Protein AF-A0A9X5TZZ7-F1 (afdb_monomer_lite)

Sequence (92 aa):
MPDLTFSSDALRTAAQYVDEAATCTTVTPPTGDPCSHVYAQRISGPINNLNNAETAIQDELKAMHSDMLKTLQEFEAMENAIADSFSASNEG

Structure (mmCIF, N/CA/C/O backbone):
data_AF-A0A9X5TZZ7-F1
#
_entry.id   AF-A0A9X5TZZ7-F1
#
loop_
_atom_site.group_PDB
_atom_site.id
_atom_site.type_symbol
_atom_site.label_atom_id
_atom_site.label_alt_id
_atom_site.label_comp_id
_atom_site.label_asym_id
_atom_site.label_entity_id
_atom_site.label_seq_id
_atom_site.pdbx_PDB_ins_code
_atom_site.Cartn_x
_atom_site.Cartn_y
_atom_site.Cartn_z
_atom_site.occupancy
_atom_site.B_iso_or_equiv
_atom_site.auth_seq_id
_atom_site.auth_comp_id
_atom_site.auth_asym_id
_atom_site.auth_atom_id
_atom_site.pdbx_PDB_model_num
ATOM 1 N N . MET A 1 1 ? -12.484 -18.092 25.266 1.00 44.84 1 MET A N 1
ATOM 2 C CA . MET A 1 1 ? -12.294 -17.005 24.283 1.00 44.84 1 MET A CA 1
ATOM 3 C C . MET A 1 1 ? -10.806 -16.722 24.223 1.00 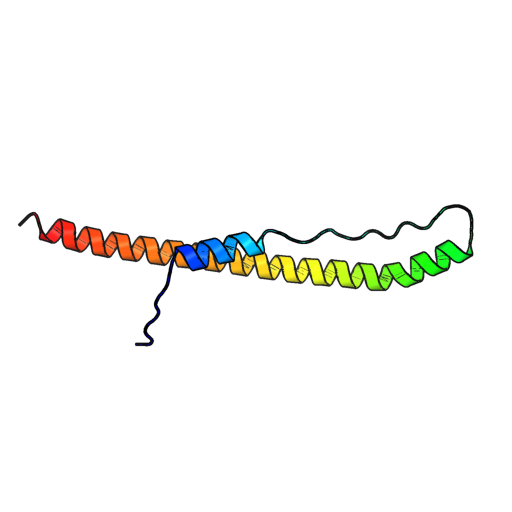44.84 1 MET A C 1
ATOM 5 O O . MET A 1 1 ? -10.204 -16.754 25.291 1.00 44.84 1 MET A O 1
ATOM 9 N N . PRO A 1 2 ? -10.192 -16.545 23.042 1.00 43.16 2 PRO A N 1
ATOM 10 C CA . PRO A 1 2 ? -8.840 -16.001 22.991 1.00 43.16 2 PRO A CA 1
ATOM 11 C C . PRO A 1 2 ? -8.851 -14.642 23.699 1.00 43.16 2 PRO A C 1
ATOM 13 O O . PRO A 1 2 ? -9.771 -13.852 23.490 1.00 43.16 2 PRO A O 1
ATOM 16 N N . ASP A 1 3 ? -7.882 -14.432 24.585 1.00 41.12 3 ASP A N 1
ATOM 17 C CA . ASP A 1 3 ? -7.709 -13.195 25.343 1.00 41.12 3 ASP A CA 1
ATOM 18 C C . ASP A 1 3 ? -7.177 -12.130 24.376 1.00 41.12 3 ASP A C 1
ATOM 20 O O . ASP A 1 3 ? -5.974 -11.982 24.162 1.00 41.12 3 ASP A O 1
ATOM 24 N N . LEU A 1 4 ? -8.094 -11.500 23.640 1.00 45.28 4 LEU A N 1
ATOM 25 C CA . LEU A 1 4 ? -7.786 -10.438 22.692 1.00 45.28 4 LEU A CA 1
ATOM 26 C C . LEU A 1 4 ? -7.546 -9.164 23.502 1.00 45.28 4 LEU A C 1
ATOM 28 O O . LEU A 1 4 ? -8.456 -8.360 23.690 1.00 45.28 4 LEU A O 1
ATOM 32 N N . THR A 1 5 ? -6.324 -8.973 23.998 1.00 54.91 5 THR A N 1
ATOM 33 C CA . THR A 1 5 ? -5.893 -7.679 24.536 1.00 54.91 5 THR A CA 1
ATOM 34 C C . THR A 1 5 ? -5.759 -6.706 23.366 1.00 54.91 5 THR A C 1
ATOM 36 O O . THR A 1 5 ? -4.698 -6.565 22.757 1.00 54.91 5 THR A O 1
ATOM 39 N N . PHE A 1 6 ? -6.881 -6.105 22.990 1.00 55.84 6 PHE A N 1
ATOM 40 C CA . PHE A 1 6 ? -6.986 -5.146 21.903 1.00 55.84 6 PHE A CA 1
ATOM 41 C C . PHE A 1 6 ? -6.662 -3.749 22.441 1.00 55.84 6 PHE A C 1
ATOM 43 O O . PHE A 1 6 ? -7.385 -3.214 23.275 1.00 55.84 6 PHE A O 1
ATOM 50 N N . SER A 1 7 ? -5.545 -3.167 22.000 1.00 66.31 7 SER A N 1
ATOM 51 C CA . SER A 1 7 ? -5.179 -1.787 22.332 1.00 66.31 7 SER A CA 1
ATOM 52 C C . SER A 1 7 ? -5.544 -0.881 21.159 1.00 66.31 7 SER A C 1
ATOM 54 O O . SER A 1 7 ? -4.913 -0.947 20.103 1.00 66.31 7 SER A O 1
ATOM 56 N N . SER A 1 8 ? -6.559 -0.034 21.358 1.00 65.00 8 SER A N 1
ATOM 57 C CA . SER A 1 8 ? -6.993 0.977 20.381 1.00 65.00 8 SER A CA 1
ATOM 58 C C . SER A 1 8 ? -5.826 1.869 19.928 1.00 65.00 8 SER A C 1
ATOM 60 O O . SER A 1 8 ? -5.651 2.125 18.736 1.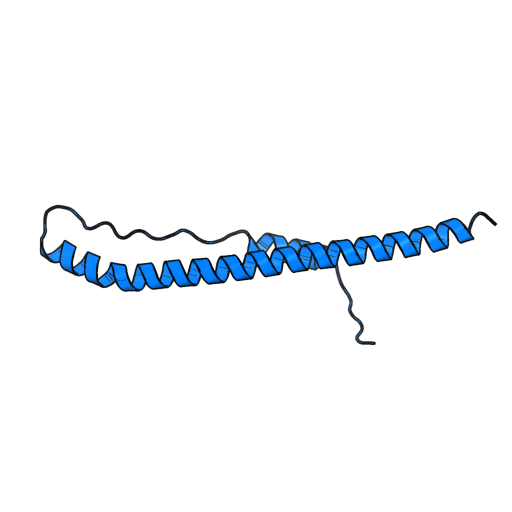00 65.00 8 SER A O 1
ATOM 62 N N . ASP A 1 9 ? -4.938 2.233 20.859 1.00 71.38 9 ASP A N 1
ATOM 63 C CA . ASP A 1 9 ? -3.736 3.016 20.566 1.00 71.38 9 ASP A CA 1
ATOM 64 C C . ASP A 1 9 ? -2.729 2.260 19.694 1.00 71.38 9 ASP A C 1
ATOM 66 O O . ASP A 1 9 ? -2.197 2.838 18.749 1.00 71.38 9 ASP A O 1
ATOM 70 N N . ALA A 1 10 ? -2.506 0.962 19.935 1.00 74.38 10 ALA A N 1
ATOM 71 C CA . ALA A 1 10 ? -1.617 0.161 19.092 1.00 74.38 10 ALA A CA 1
ATOM 72 C C . ALA A 1 10 ? -2.128 0.076 17.644 1.00 74.38 10 ALA A C 1
ATOM 74 O O . ALA A 1 10 ? -1.338 0.178 16.703 1.00 74.38 10 ALA A O 1
ATOM 75 N N . LEU A 1 11 ? -3.446 -0.057 17.456 1.00 69.44 11 LEU A N 1
ATOM 76 C CA . LEU A 1 11 ? -4.047 -0.081 16.123 1.00 69.44 11 LEU A CA 1
ATOM 77 C C . LEU A 1 11 ? -3.992 1.298 15.448 1.00 69.44 11 LEU A C 1
ATOM 79 O O . LEU A 1 11 ? -3.701 1.388 14.258 1.00 69.44 11 LEU A O 1
ATOM 83 N N . ARG A 1 12 ? -4.212 2.380 16.207 1.00 69.25 12 ARG A N 1
ATOM 84 C CA . ARG A 1 12 ? -4.100 3.764 15.719 1.00 69.25 12 ARG A CA 1
ATOM 85 C C . ARG A 1 12 ? -2.665 4.108 15.306 1.00 69.25 12 ARG A C 1
ATOM 87 O O . ARG A 1 12 ? -2.463 4.758 14.285 1.00 69.25 12 ARG A O 1
ATOM 94 N N . THR A 1 13 ? -1.667 3.642 16.051 1.00 74.69 13 THR A N 1
ATOM 95 C CA . THR A 1 13 ? -0.255 3.773 15.671 1.00 74.69 13 THR A CA 1
ATOM 96 C C . THR A 1 13 ? 0.069 2.951 14.423 1.00 74.69 13 THR A C 1
ATOM 98 O O . THR A 1 13 ? 0.713 3.466 13.513 1.00 74.69 13 THR A O 1
ATOM 101 N N . ALA A 1 14 ? -0.405 1.703 14.332 1.00 68.38 14 ALA A N 1
ATOM 102 C CA . ALA A 1 14 ? -0.210 0.875 13.139 1.00 68.38 14 ALA A CA 1
ATOM 103 C C . ALA A 1 14 ? -0.829 1.515 11.884 1.00 68.38 14 ALA A C 1
ATOM 105 O O . ALA A 1 14 ? -0.193 1.547 10.835 1.00 68.38 14 ALA A O 1
ATOM 106 N N . ALA A 1 15 ? -2.022 2.096 12.016 1.00 66.31 15 ALA A N 1
ATOM 107 C CA . ALA A 1 15 ? -2.708 2.854 10.975 1.00 66.31 15 ALA A CA 1
ATOM 108 C C . ALA A 1 15 ? -1.882 4.039 10.434 1.00 66.31 15 ALA A C 1
ATOM 110 O O . ALA A 1 15 ? -1.825 4.244 9.225 1.00 66.31 15 ALA A O 1
ATOM 111 N N . GLN A 1 16 ? -1.197 4.785 11.306 1.00 68.62 16 GLN A N 1
ATOM 112 C CA . GLN A 1 16 ? -0.382 5.942 10.910 1.00 68.62 16 GLN A CA 1
ATOM 113 C C . GLN A 1 16 ? 0.871 5.560 10.110 1.00 68.62 16 GLN A C 1
ATOM 115 O O . GLN A 1 16 ? 1.241 6.278 9.188 1.00 68.62 16 GLN A O 1
ATOM 120 N N . TYR A 1 17 ? 1.504 4.424 10.420 1.00 65.81 17 TYR A N 1
ATOM 121 C CA . TYR A 1 17 ? 2.688 3.953 9.685 1.00 65.81 17 TYR A CA 1
ATOM 122 C C . TYR A 1 17 ? 2.392 3.521 8.243 1.00 65.81 17 TYR A C 1
ATOM 124 O O . TYR A 1 17 ? 3.308 3.423 7.431 1.00 65.81 17 TYR A O 1
ATOM 132 N N . VAL A 1 18 ? 1.130 3.239 7.922 1.00 63.78 18 VAL A N 1
ATOM 133 C CA . VAL A 1 18 ? 0.715 2.692 6.626 1.00 63.78 18 VAL A CA 1
ATOM 134 C C . VAL A 1 18 ? 0.555 3.773 5.546 1.00 63.78 18 VAL A C 1
ATOM 136 O O . VAL A 1 18 ? 0.658 3.471 4.360 1.00 63.78 18 VAL A O 1
ATOM 139 N N . ASP A 1 19 ? 0.352 5.032 5.936 1.00 58.66 19 ASP A N 1
ATOM 140 C CA . ASP A 1 19 ? 0.070 6.133 5.001 1.00 58.66 19 ASP A CA 1
ATOM 141 C C . ASP A 1 19 ? 1.341 6.722 4.347 1.00 58.66 19 ASP A C 1
ATOM 143 O O . ASP A 1 19 ? 1.273 7.475 3.376 1.00 58.66 19 ASP A O 1
ATOM 147 N N . GLU A 1 20 ? 2.528 6.361 4.845 1.00 59.66 20 GLU A N 1
ATOM 148 C CA . GLU A 1 20 ? 3.787 7.032 4.515 1.00 59.66 20 GLU A CA 1
ATOM 149 C C . GLU A 1 20 ? 4.728 6.146 3.673 1.00 59.66 20 GLU A C 1
ATOM 151 O O . GLU A 1 20 ? 5.765 5.705 4.155 1.00 59.66 20 GLU A O 1
ATOM 156 N N . ALA A 1 21 ? 4.377 5.874 2.406 1.00 59.12 21 ALA A N 1
ATOM 157 C CA . ALA A 1 21 ? 5.340 5.648 1.308 1.00 59.12 21 ALA A CA 1
ATOM 158 C C . ALA A 1 21 ? 4.663 5.329 -0.043 1.00 59.12 21 ALA A C 1
ATOM 160 O O . ALA A 1 21 ? 3.881 4.387 -0.160 1.00 59.12 21 ALA A O 1
ATOM 161 N N . ALA A 1 22 ? 5.027 6.101 -1.072 1.00 55.84 22 ALA A N 1
ATOM 162 C CA . ALA A 1 22 ? 5.395 5.646 -2.422 1.00 55.84 22 ALA A CA 1
ATOM 163 C C . ALA A 1 22 ? 5.670 6.873 -3.293 1.00 55.84 22 ALA A C 1
ATOM 165 O O . ALA A 1 22 ? 4.837 7.780 -3.370 1.00 55.84 22 ALA A O 1
ATOM 166 N N . THR A 1 23 ? 6.789 6.904 -4.005 1.00 65.06 23 THR A N 1
ATOM 167 C CA . THR A 1 23 ? 7.020 7.928 -5.033 1.00 65.06 23 THR A CA 1
ATOM 168 C C . THR A 1 23 ? 7.221 7.240 -6.366 1.00 65.06 23 THR A C 1
ATOM 170 O O . THR A 1 23 ? 8.238 6.581 -6.576 1.00 65.06 23 THR A O 1
ATOM 173 N N . CYS A 1 24 ? 6.264 7.436 -7.276 1.00 70.69 24 CYS A N 1
ATOM 174 C CA . CYS A 1 24 ? 6.341 6.943 -8.645 1.00 70.69 24 CYS A CA 1
ATOM 175 C C . CYS A 1 24 ? 7.658 7.384 -9.295 1.00 70.69 24 CYS A C 1
ATOM 177 O O . CYS A 1 24 ? 7.975 8.577 -9.355 1.00 70.69 24 CYS A O 1
ATOM 179 N N . THR A 1 25 ? 8.427 6.413 -9.784 1.00 78.44 25 THR A N 1
ATOM 180 C CA . THR A 1 25 ? 9.720 6.679 -10.411 1.00 78.44 25 THR A CA 1
ATOM 181 C C . THR A 1 25 ? 9.545 6.865 -11.914 1.00 78.44 25 THR A C 1
ATOM 183 O O . THR A 1 25 ? 9.013 5.995 -12.604 1.00 78.44 25 THR A O 1
ATOM 186 N N . THR A 1 26 ? 10.035 7.983 -12.449 1.00 79.31 26 THR A N 1
ATOM 187 C CA . THR A 1 26 ? 10.006 8.284 -13.889 1.00 79.31 26 THR A CA 1
ATOM 188 C C . THR A 1 26 ? 11.384 8.123 -14.523 1.00 79.31 26 THR A C 1
ATOM 190 O O . THR A 1 26 ? 12.364 8.679 -14.029 1.00 79.31 26 THR A O 1
ATOM 193 N N . VAL A 1 27 ? 11.460 7.418 -15.656 1.00 79.50 27 VAL A N 1
ATOM 194 C CA . VAL A 1 27 ? 12.695 7.296 -16.448 1.00 79.50 27 VAL A CA 1
ATOM 195 C C . VAL A 1 27 ? 12.742 8.391 -17.511 1.00 79.50 27 VAL A C 1
ATOM 197 O O . VAL A 1 27 ? 11.929 8.390 -18.434 1.00 79.50 27 VAL A O 1
ATOM 200 N N . THR A 1 28 ? 13.739 9.272 -17.427 1.00 77.44 28 THR A N 1
ATOM 201 C CA . THR A 1 28 ? 13.985 10.323 -18.426 1.00 77.44 28 THR A CA 1
ATOM 202 C C . THR A 1 28 ? 15.326 10.069 -19.123 1.00 77.44 28 THR A C 1
ATOM 204 O O . THR A 1 28 ? 16.359 10.082 -18.451 1.00 77.44 28 THR A O 1
ATOM 207 N N . PRO A 1 29 ? 15.357 9.830 -20.449 1.00 71.25 29 PRO A N 1
ATOM 208 C CA . PRO A 1 29 ? 16.612 9.642 -21.173 1.00 71.25 29 PRO A CA 1
ATOM 209 C C . PRO A 1 29 ? 17.428 10.947 -21.218 1.00 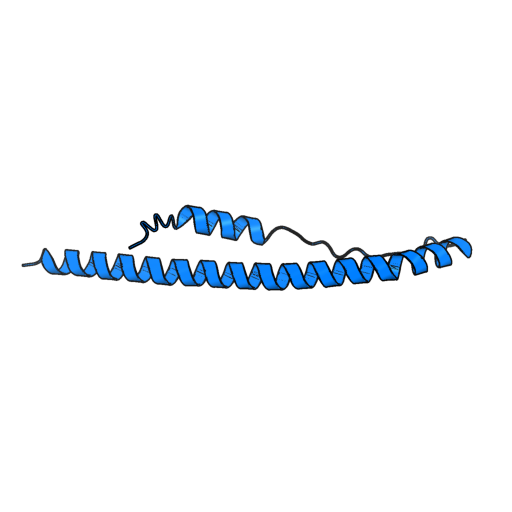71.25 29 PRO A C 1
ATOM 211 O O . PRO A 1 29 ? 16.847 12.005 -21.476 1.00 71.25 29 PRO A O 1
ATOM 214 N N . PRO A 1 30 ? 18.761 10.905 -21.042 1.00 73.62 30 PRO A N 1
ATOM 215 C CA . PRO A 1 30 ? 19.605 12.078 -21.239 1.00 73.62 30 PRO A CA 1
ATOM 216 C C . PRO A 1 30 ? 19.729 12.424 -22.731 1.00 73.62 30 PRO A C 1
ATOM 218 O O . PRO A 1 30 ? 19.842 11.541 -23.586 1.00 73.62 30 PRO A O 1
ATOM 221 N N . THR A 1 31 ? 19.721 13.718 -23.048 1.00 77.31 31 THR A N 1
ATOM 222 C CA . THR A 1 31 ? 19.768 14.234 -24.422 1.00 77.31 31 THR A CA 1
ATOM 223 C C . THR A 1 31 ? 21.149 14.034 -25.057 1.00 77.31 31 THR A C 1
ATOM 225 O O . THR A 1 31 ? 22.162 14.338 -24.434 1.00 77.31 31 THR A O 1
ATOM 228 N N . GLY A 1 32 ? 21.198 13.605 -26.324 1.00 69.50 32 GLY A N 1
ATOM 229 C CA . GLY A 1 32 ? 22.400 13.716 -27.168 1.00 69.50 32 GLY A CA 1
ATOM 230 C C . GLY A 1 32 ? 23.168 12.426 -27.488 1.00 69.50 32 GLY A C 1
ATOM 231 O O . GLY A 1 32 ? 24.048 12.480 -28.340 1.00 69.50 32 GLY A O 1
ATOM 232 N N . ASP A 1 33 ? 22.824 11.277 -26.896 1.00 77.75 33 ASP A N 1
ATOM 233 C CA . ASP A 1 33 ? 23.431 9.976 -27.228 1.00 77.75 33 ASP A CA 1
ATOM 234 C C . ASP A 1 33 ? 22.358 8.932 -27.603 1.00 77.75 33 ASP A C 1
ATOM 236 O O . ASP A 1 33 ? 21.531 8.577 -26.766 1.00 77.75 33 ASP A O 1
ATOM 240 N N . PRO A 1 34 ? 22.348 8.387 -28.834 1.00 74.75 34 PRO A N 1
ATOM 241 C CA . PRO A 1 34 ? 21.423 7.322 -29.223 1.00 74.75 34 PRO A CA 1
ATOM 242 C C . PRO A 1 34 ? 21.491 6.074 -28.327 1.00 74.75 34 PRO A C 1
ATOM 244 O O . PRO A 1 34 ? 20.476 5.395 -28.153 1.00 74.75 34 PRO A O 1
ATOM 247 N N . CYS A 1 35 ? 22.652 5.769 -27.729 1.00 77.44 35 CYS A N 1
ATOM 248 C CA . CYS A 1 35 ? 22.786 4.619 -26.830 1.00 77.44 35 CYS A CA 1
ATOM 249 C C . CYS A 1 35 ? 22.041 4.841 -25.506 1.00 77.44 35 CYS A C 1
ATOM 251 O O . CYS A 1 35 ? 21.473 3.892 -24.958 1.00 77.44 35 CYS A O 1
ATOM 253 N N . SER A 1 36 ? 21.965 6.080 -25.013 1.00 76.81 36 SER A N 1
ATOM 254 C CA . SER A 1 36 ? 21.239 6.412 -23.784 1.00 76.81 36 SER A CA 1
ATOM 255 C C . SER A 1 36 ? 19.735 6.139 -23.897 1.00 76.81 36 SER A C 1
ATOM 257 O O . SER A 1 36 ? 19.118 5.679 -22.935 1.00 76.81 36 SER A O 1
ATOM 259 N N . HIS A 1 37 ? 19.153 6.324 -25.087 1.00 76.94 37 HIS A N 1
ATOM 260 C CA . HIS A 1 37 ? 17.750 6.009 -25.354 1.00 76.94 37 HIS A CA 1
ATOM 261 C C . HIS A 1 37 ? 17.470 4.505 -25.246 1.00 76.94 37 HIS A C 1
ATOM 263 O O . HIS A 1 37 ? 16.454 4.101 -24.681 1.00 76.94 37 HIS A O 1
ATOM 269 N N . VAL A 1 38 ? 18.400 3.667 -25.720 1.00 82.25 38 VAL A N 1
ATOM 270 C CA . VAL A 1 38 ? 18.300 2.203 -25.616 1.00 82.25 38 VAL A CA 1
ATOM 271 C C . VAL A 1 38 ? 18.346 1.758 -24.154 1.00 82.25 38 VAL A C 1
ATOM 273 O O . VAL A 1 38 ? 17.554 0.909 -23.744 1.00 82.25 38 VAL A O 1
ATOM 276 N N . TYR A 1 39 ? 19.240 2.336 -23.347 1.00 81.25 39 TYR A N 1
ATOM 277 C CA . TYR A 1 39 ? 19.294 2.039 -21.915 1.00 81.25 39 TYR A CA 1
ATOM 278 C C . TYR A 1 39 ? 18.038 2.511 -21.183 1.00 81.25 39 TYR A C 1
ATOM 280 O O . TYR A 1 39 ? 17.477 1.733 -20.415 1.00 81.25 39 TYR A O 1
ATOM 288 N N . ALA A 1 40 ? 17.554 3.724 -21.468 1.00 82.44 40 ALA A N 1
ATOM 289 C CA . ALA A 1 40 ? 16.319 4.247 -20.890 1.00 82.44 40 ALA A CA 1
ATOM 290 C C . ALA A 1 40 ? 15.120 3.334 -21.203 1.00 82.44 40 ALA A C 1
ATOM 292 O O . ALA A 1 40 ? 14.422 2.916 -20.285 1.00 82.44 40 ALA A O 1
ATOM 293 N N . GLN A 1 41 ? 14.941 2.921 -22.463 1.00 81.38 41 GLN A N 1
ATOM 294 C CA . GLN A 1 41 ? 13.876 1.985 -22.844 1.00 81.38 41 GLN A CA 1
ATOM 295 C C . GLN A 1 41 ? 13.972 0.638 -22.114 1.00 81.38 41 GLN A C 1
ATOM 297 O O . GLN A 1 41 ? 12.952 0.101 -21.678 1.00 81.38 41 GLN A O 1
ATOM 302 N N . ARG A 1 42 ? 15.186 0.091 -21.950 1.00 86.00 42 ARG A N 1
ATOM 303 C CA . ARG A 1 42 ? 15.400 -1.187 -21.246 1.00 86.00 42 ARG A CA 1
ATOM 304 C C . ARG A 1 42 ? 14.990 -1.126 -19.779 1.00 86.00 42 ARG A C 1
ATOM 306 O O . ARG A 1 42 ? 14.480 -2.118 -19.268 1.00 86.00 42 ARG A O 1
ATOM 313 N N . ILE A 1 43 ? 15.209 0.007 -19.112 1.00 85.62 43 ILE A N 1
ATOM 314 C CA . ILE A 1 43 ? 14.864 0.169 -17.692 1.00 85.62 43 ILE A CA 1
ATOM 315 C C . ILE A 1 43 ? 13.423 0.649 -17.477 1.00 85.62 43 ILE A C 1
ATOM 317 O O . ILE A 1 43 ? 12.859 0.377 -16.421 1.00 85.62 43 ILE A O 1
ATOM 321 N N . SER A 1 44 ? 12.786 1.287 -18.467 1.00 85.56 44 SER A N 1
ATOM 322 C CA . SER A 1 44 ? 11.392 1.749 -18.360 1.00 85.56 44 SER A CA 1
ATOM 323 C C . SER A 1 44 ? 10.400 0.618 -18.088 1.00 85.56 44 SER A C 1
ATOM 325 O O . SER A 1 44 ? 9.502 0.792 -17.273 1.00 85.56 44 SER A O 1
ATOM 327 N N . GLY A 1 45 ? 10.557 -0.545 -18.731 1.00 87.69 45 GLY A N 1
ATOM 328 C CA . GLY A 1 45 ? 9.680 -1.701 -18.500 1.00 87.69 45 GLY A CA 1
ATOM 329 C C . GLY A 1 45 ? 9.707 -2.183 -17.040 1.00 87.69 45 GLY A C 1
ATOM 330 O O . GLY A 1 45 ? 8.662 -2.189 -16.390 1.00 87.69 45 GLY A O 1
ATOM 331 N N . PRO A 1 46 ? 10.888 -2.533 -16.495 1.00 88.75 46 PRO A N 1
ATOM 332 C CA . PRO A 1 46 ? 11.045 -2.867 -15.081 1.00 88.75 46 PRO A CA 1
ATOM 333 C C . PRO A 1 46 ? 10.536 -1.784 -14.121 1.00 88.75 46 PRO A C 1
ATOM 335 O O . PRO A 1 46 ? 9.840 -2.118 -13.167 1.00 88.75 46 PRO A O 1
ATOM 338 N N . ILE A 1 47 ? 10.821 -0.501 -14.381 1.00 86.88 47 ILE A N 1
ATOM 339 C CA . ILE A 1 47 ? 10.351 0.608 -13.533 1.00 86.88 47 ILE A CA 1
ATOM 340 C C . ILE A 1 47 ? 8.822 0.718 -13.544 1.00 86.88 47 ILE A C 1
ATOM 342 O O . ILE A 1 47 ? 8.217 0.853 -12.487 1.00 86.88 47 ILE A O 1
ATOM 346 N N . ASN A 1 48 ? 8.177 0.580 -14.703 1.00 86.56 48 ASN A N 1
ATOM 347 C CA . ASN A 1 48 ? 6.715 0.586 -14.782 1.00 86.56 48 ASN A CA 1
ATOM 348 C C . ASN A 1 48 ? 6.096 -0.588 -14.012 1.00 86.56 48 ASN A C 1
ATOM 350 O O . ASN A 1 48 ? 5.087 -0.409 -13.336 1.00 86.56 48 ASN A O 1
ATOM 354 N N . ASN A 1 49 ? 6.706 -1.775 -14.075 1.00 88.44 49 ASN A N 1
ATOM 355 C CA . ASN A 1 49 ? 6.246 -2.923 -13.295 1.00 88.44 49 ASN A CA 1
ATOM 356 C C . ASN A 1 49 ? 6.361 -2.668 -11.787 1.00 88.44 49 ASN A C 1
ATOM 358 O O . ASN A 1 49 ? 5.441 -3.013 -11.050 1.00 88.44 49 ASN A O 1
ATOM 362 N N . LEU A 1 50 ? 7.460 -2.049 -11.341 1.00 88.06 50 LEU A N 1
ATOM 363 C CA . LEU A 1 50 ? 7.644 -1.668 -9.940 1.00 88.06 50 LEU A CA 1
ATOM 364 C C . LEU A 1 50 ? 6.610 -0.626 -9.500 1.00 88.06 50 LEU A C 1
ATOM 366 O O . LEU A 1 50 ? 5.952 -0.849 -8.493 1.00 88.06 50 LEU A O 1
ATOM 370 N N . ASN A 1 51 ? 6.383 0.429 -10.289 1.00 86.06 51 ASN A N 1
ATOM 371 C CA . ASN A 1 51 ? 5.369 1.449 -9.991 1.00 86.06 51 ASN A CA 1
ATOM 372 C C . ASN A 1 51 ? 3.949 0.847 -9.908 1.00 86.06 51 ASN A C 1
ATOM 374 O O . ASN A 1 51 ? 3.155 1.223 -9.047 1.00 86.06 51 ASN A O 1
ATOM 378 N N . ASN A 1 52 ? 3.615 -0.105 -10.789 1.00 88.06 52 ASN A N 1
ATOM 379 C CA . ASN A 1 52 ? 2.320 -0.792 -10.757 1.00 88.06 52 ASN A CA 1
ATOM 380 C C . ASN A 1 52 ? 2.174 -1.681 -9.513 1.00 88.06 52 ASN A C 1
ATOM 382 O O . ASN A 1 52 ? 1.117 -1.685 -8.886 1.00 88.06 52 ASN A O 1
ATOM 386 N N . ALA A 1 53 ? 3.222 -2.427 -9.151 1.00 88.25 53 ALA A N 1
ATOM 387 C CA . ALA A 1 53 ? 3.224 -3.252 -7.946 1.00 88.25 53 ALA A CA 1
ATOM 388 C C . ALA A 1 53 ? 3.127 -2.394 -6.676 1.00 88.25 53 ALA A C 1
ATOM 390 O O . ALA A 1 53 ? 2.366 -2.719 -5.771 1.00 88.25 53 ALA A O 1
ATOM 391 N N . GLU A 1 54 ? 3.845 -1.273 -6.638 1.00 85.50 54 GLU A N 1
ATOM 392 C CA . GLU A 1 54 ? 3.775 -0.289 -5.561 1.00 85.50 54 GLU A CA 1
ATOM 393 C C . GLU A 1 54 ? 2.360 0.286 -5.430 1.00 85.50 54 GLU A C 1
ATOM 395 O O . GLU A 1 54 ? 1.812 0.298 -4.334 1.00 85.50 54 GLU A O 1
ATOM 400 N N . THR A 1 55 ? 1.717 0.647 -6.547 1.00 85.31 55 THR A N 1
ATOM 401 C CA . THR A 1 55 ? 0.316 1.109 -6.554 1.00 85.31 55 THR A CA 1
ATOM 402 C C . THR A 1 55 ? -0.633 0.057 -5.971 1.00 85.31 55 THR A C 1
ATOM 404 O O . THR A 1 55 ? -1.468 0.383 -5.132 1.00 85.31 55 THR A O 1
ATOM 407 N N . ALA A 1 56 ? -0.485 -1.213 -6.360 1.00 87.69 56 ALA A N 1
ATOM 408 C CA . ALA A 1 56 ? -1.317 -2.293 -5.828 1.00 87.69 56 ALA A CA 1
ATOM 409 C C . ALA A 1 56 ? -1.126 -2.481 -4.313 1.00 87.69 56 ALA A C 1
ATOM 411 O O . ALA A 1 56 ? -2.103 -2.605 -3.578 1.00 87.69 56 ALA A O 1
ATOM 412 N N . ILE A 1 57 ? 0.123 -2.432 -3.836 1.00 85.25 57 ILE A N 1
ATOM 413 C CA . ILE A 1 57 ? 0.434 -2.490 -2.402 1.00 85.25 57 ILE A CA 1
ATOM 414 C C . ILE A 1 57 ? -0.211 -1.308 -1.671 1.00 85.25 57 ILE A C 1
ATOM 416 O O . ILE A 1 57 ? -0.794 -1.496 -0.608 1.00 85.25 57 ILE A O 1
ATOM 420 N N . GLN A 1 58 ? -0.164 -0.100 -2.236 1.00 82.19 58 GLN A N 1
ATOM 421 C CA . GLN A 1 58 ? -0.805 1.067 -1.628 1.00 82.19 58 GLN A CA 1
ATOM 422 C C . GLN A 1 58 ? -2.321 0.927 -1.510 1.00 82.19 58 GLN A C 1
ATOM 424 O O . GLN A 1 58 ? -2.897 1.348 -0.507 1.00 82.19 58 GLN A O 1
ATOM 429 N N . ASP A 1 59 ? -2.976 0.366 -2.521 1.00 86.25 59 ASP A N 1
ATOM 430 C CA . ASP A 1 59 ? -4.420 0.156 -2.476 1.00 86.25 59 ASP A CA 1
ATOM 431 C C . ASP A 1 59 ? -4.795 -0.863 -1.389 1.00 86.25 59 ASP A C 1
ATOM 433 O O . ASP A 1 59 ? -5.733 -0.625 -0.623 1.00 86.25 59 ASP A O 1
ATOM 437 N N . GLU A 1 60 ? -4.020 -1.942 -1.241 1.00 88.19 60 GLU A N 1
ATOM 438 C CA . GLU A 1 60 ? -4.192 -2.911 -0.149 1.00 88.19 60 GLU A CA 1
ATOM 439 C C . GLU A 1 60 ? -3.943 -2.283 1.230 1.00 88.19 60 GLU A C 1
ATOM 441 O O . GLU A 1 60 ? -4.717 -2.495 2.165 1.00 88.19 60 GLU A O 1
ATOM 446 N N . LEU A 1 61 ? -2.899 -1.465 1.355 1.00 84.88 61 LEU A N 1
ATOM 447 C CA . LEU A 1 61 ? -2.572 -0.732 2.575 1.00 84.88 61 LEU A CA 1
ATOM 448 C C . LEU A 1 61 ? -3.690 0.243 2.980 1.00 84.88 61 LEU A C 1
ATOM 450 O O . LEU A 1 61 ? -4.096 0.267 4.143 1.00 84.88 61 LEU A O 1
ATOM 454 N N . LYS A 1 62 ? -4.258 0.993 2.029 1.00 83.31 62 LYS A N 1
ATOM 455 C CA . LYS A 1 62 ? -5.413 1.875 2.276 1.00 83.31 62 LYS A CA 1
ATOM 456 C C . LYS A 1 62 ? -6.655 1.096 2.696 1.00 83.31 62 LYS A C 1
ATOM 458 O O . LYS A 1 62 ? -7.369 1.539 3.597 1.00 83.31 62 LYS A O 1
ATOM 463 N N . ALA A 1 63 ? -6.915 -0.048 2.064 1.00 87.50 63 ALA A N 1
ATOM 464 C CA . ALA A 1 63 ? -8.029 -0.913 2.441 1.00 87.50 63 ALA A CA 1
ATOM 465 C C . ALA A 1 63 ? -7.860 -1.423 3.880 1.00 87.50 63 ALA A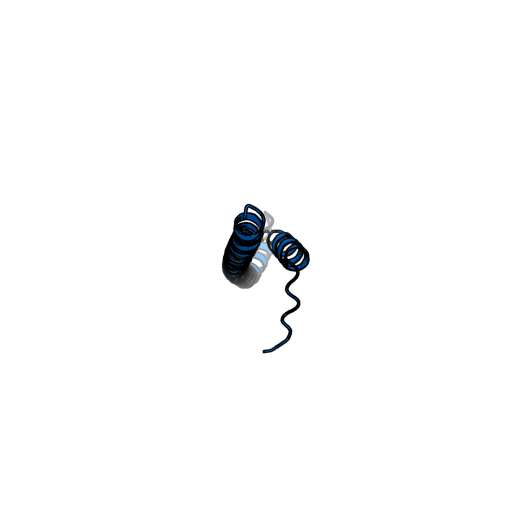 C 1
ATOM 467 O O . ALA A 1 63 ? -8.759 -1.255 4.703 1.00 87.50 63 ALA A O 1
ATOM 468 N N . MET A 1 64 ? -6.670 -1.927 4.216 1.00 84.50 64 MET A N 1
ATOM 469 C CA . MET A 1 64 ? -6.327 -2.362 5.571 1.00 84.50 64 MET A CA 1
ATOM 470 C C . MET A 1 64 ? -6.481 -1.229 6.590 1.00 84.50 64 MET A C 1
ATOM 472 O O . MET A 1 64 ? -7.033 -1.436 7.669 1.00 84.50 64 MET A O 1
ATOM 476 N N . HIS A 1 65 ? -6.036 -0.018 6.250 1.00 83.81 65 HIS A N 1
ATOM 477 C CA . HIS A 1 65 ? -6.200 1.157 7.100 1.00 83.81 65 HIS A CA 1
ATOM 478 C C . HIS A 1 65 ? -7.678 1.483 7.360 1.00 83.81 65 HIS A C 1
ATOM 480 O O . HIS A 1 65 ? -8.074 1.694 8.508 1.00 83.81 65 HIS A O 1
ATOM 486 N N . SER A 1 66 ? -8.507 1.463 6.315 1.00 85.88 66 SER A N 1
ATOM 487 C CA . SER A 1 66 ? -9.954 1.661 6.440 1.00 85.88 66 SER A CA 1
ATOM 488 C C . SER A 1 66 ? -10.603 0.604 7.340 1.00 85.88 66 SER A C 1
ATOM 490 O O . SER A 1 66 ? -11.419 0.942 8.200 1.00 85.88 66 SER A O 1
ATOM 492 N N . ASP A 1 67 ? -10.228 -0.666 7.181 1.00 87.31 67 ASP A N 1
ATOM 493 C CA . ASP A 1 67 ? -10.756 -1.767 7.992 1.00 87.31 67 ASP A CA 1
ATOM 494 C C . ASP A 1 67 ? -10.336 -1.653 9.465 1.00 87.31 67 ASP A C 1
ATOM 496 O O . ASP A 1 67 ? -11.149 -1.881 10.369 1.00 87.31 67 ASP A O 1
ATOM 500 N N . MET A 1 68 ? -9.094 -1.232 9.727 1.00 84.12 68 MET A N 1
ATOM 501 C CA . MET A 1 68 ? -8.613 -0.945 11.080 1.00 84.12 68 MET A CA 1
ATOM 502 C C . MET A 1 68 ? -9.411 0.189 11.735 1.00 84.12 68 MET A C 1
ATOM 504 O O . MET A 1 68 ? -9.876 0.029 12.864 1.00 84.12 68 MET A O 1
ATOM 508 N N . LEU A 1 69 ? -9.635 1.306 11.033 1.00 86.19 69 LEU A N 1
ATOM 509 C CA . LEU A 1 69 ? -10.437 2.423 11.552 1.00 86.19 69 LEU A CA 1
ATOM 510 C C . LEU A 1 69 ? -11.882 2.015 11.845 1.00 86.19 69 LEU A C 1
ATOM 512 O O . LEU A 1 69 ? -12.429 2.394 12.881 1.00 86.19 69 LEU A O 1
ATOM 516 N N . LYS A 1 70 ? -12.494 1.219 10.966 1.00 88.62 70 LYS A N 1
ATOM 517 C CA . LYS A 1 70 ? -13.848 0.705 11.186 1.00 88.62 70 LYS A CA 1
ATOM 518 C C . LYS A 1 70 ? -13.913 -0.186 12.424 1.00 88.62 70 LYS A C 1
ATOM 520 O O . LYS A 1 70 ? -14.805 -0.025 13.249 1.00 88.62 70 LYS A O 1
ATOM 525 N N . THR A 1 71 ? -12.938 -1.079 12.574 1.00 86.56 71 THR A N 1
ATOM 526 C CA . THR A 1 71 ? -12.830 -1.946 13.751 1.00 86.56 71 THR A CA 1
ATOM 527 C C . THR A 1 71 ? -12.728 -1.109 15.028 1.00 86.56 71 THR A C 1
ATOM 529 O O . THR A 1 71 ? -13.463 -1.357 15.978 1.00 86.56 71 THR A O 1
ATOM 532 N N . LEU A 1 72 ? -11.889 -0.066 15.042 1.00 85.50 72 LEU A N 1
ATOM 533 C CA . LEU A 1 72 ? -11.784 0.854 16.181 1.00 85.50 72 LEU A CA 1
ATOM 534 C C . LEU A 1 72 ? -13.116 1.518 16.532 1.00 85.50 72 LEU A C 1
ATOM 536 O O . LEU A 1 72 ? -13.477 1.551 17.703 1.00 85.50 72 LEU A O 1
ATOM 540 N N . GLN A 1 73 ? -13.859 2.001 15.536 1.00 87.50 73 GLN A N 1
ATOM 541 C CA . GLN A 1 73 ? -15.169 2.621 15.759 1.00 87.50 73 GLN A CA 1
ATOM 542 C C . GLN A 1 73 ? -16.186 1.640 16.355 1.00 87.50 73 GLN A C 1
ATOM 544 O O . GLN A 1 73 ? -16.955 2.015 17.238 1.00 87.50 73 GLN A O 1
ATOM 549 N N . GLU A 1 74 ? -16.191 0.386 15.895 1.00 90.38 74 GLU A N 1
ATOM 550 C CA . GLU A 1 74 ? -17.057 -0.661 16.451 1.00 90.38 74 GLU A CA 1
ATOM 551 C C . GLU A 1 74 ? -16.705 -0.964 17.915 1.00 90.38 74 GLU A C 1
ATOM 553 O O . GLU A 1 74 ? -17.604 -1.111 18.748 1.00 90.38 74 GLU A O 1
ATOM 558 N N . PHE A 1 75 ? -15.413 -0.988 18.254 1.00 86.62 75 PHE A N 1
ATOM 559 C CA . PHE A 1 75 ? -14.960 -1.132 19.638 1.00 86.62 75 PHE A CA 1
ATOM 560 C C . PHE A 1 75 ? -15.356 0.064 20.512 1.00 86.62 75 PHE A C 1
ATOM 562 O O . PHE A 1 75 ? -15.951 -0.143 21.567 1.00 86.62 75 PHE A O 1
ATOM 569 N N . GLU A 1 76 ? -15.104 1.298 20.067 1.00 87.00 76 GLU A N 1
ATOM 570 C CA . GLU A 1 76 ? -15.485 2.515 20.803 1.00 87.00 76 GLU A CA 1
ATOM 571 C C . GLU A 1 76 ? -17.008 2.571 21.042 1.00 87.00 76 GLU A C 1
ATOM 573 O O . GLU A 1 76 ? -17.465 2.922 22.131 1.00 87.00 76 GLU A O 1
ATOM 578 N N . ALA A 1 77 ? -17.823 2.168 20.060 1.00 89.12 77 ALA A N 1
ATOM 579 C CA . ALA A 1 77 ? -19.277 2.092 20.213 1.00 89.12 77 ALA A CA 1
ATOM 580 C C . ALA A 1 77 ? -19.709 1.047 21.257 1.00 89.12 77 ALA A C 1
ATOM 582 O O . ALA A 1 77 ? -20.621 1.302 22.047 1.00 89.12 77 ALA A O 1
ATOM 583 N N . MET A 1 78 ? -19.051 -0.115 21.281 1.00 88.81 78 MET A N 1
ATOM 584 C CA . MET A 1 78 ? -19.302 -1.154 22.280 1.00 88.81 78 MET A CA 1
ATOM 585 C C . MET A 1 78 ? -18.913 -0.690 23.690 1.00 88.81 78 MET A C 1
ATOM 587 O O . MET A 1 78 ? -19.683 -0.896 24.627 1.00 88.81 78 MET A O 1
ATOM 591 N N . GLU A 1 79 ? -17.755 -0.045 23.851 1.00 86.50 79 GLU A N 1
ATOM 592 C CA . GLU A 1 79 ? -17.309 0.495 25.142 1.00 86.50 79 GLU A CA 1
ATOM 593 C C . GLU A 1 79 ? -18.281 1.550 25.679 1.00 86.50 79 GLU A C 1
ATOM 595 O O . GLU A 1 79 ? -18.667 1.488 26.849 1.00 86.50 79 GLU A O 1
ATOM 600 N N . ASN A 1 80 ? -18.754 2.456 24.818 1.00 85.38 80 ASN A N 1
ATOM 601 C CA . ASN A 1 80 ? -19.754 3.457 25.190 1.00 85.38 80 ASN A CA 1
ATOM 602 C C . ASN A 1 80 ? -21.083 2.812 25.612 1.00 85.38 80 ASN A C 1
ATOM 604 O O . ASN A 1 80 ? -21.623 3.162 26.657 1.00 85.38 80 ASN A O 1
ATOM 608 N N . ALA A 1 81 ? -21.578 1.813 24.872 1.00 88.88 81 ALA A N 1
ATOM 609 C CA . ALA A 1 81 ? -22.809 1.107 25.236 1.00 88.88 81 ALA A CA 1
ATOM 610 C C . ALA A 1 81 ? -22.706 0.398 26.601 1.00 88.88 81 ALA A C 1
ATOM 612 O O . ALA A 1 81 ? -23.669 0.364 27.372 1.00 88.88 81 ALA A O 1
ATOM 613 N N . ILE A 1 82 ? -21.532 -0.155 26.922 1.00 86.31 82 ILE A N 1
ATOM 614 C CA . ILE A 1 82 ? -21.257 -0.757 28.230 1.00 86.31 82 ILE A CA 1
ATOM 615 C C . ILE A 1 82 ? -21.227 0.323 29.322 1.00 86.31 82 ILE A C 1
ATOM 617 O O . ILE A 1 82 ? -21.862 0.153 30.365 1.00 86.31 82 ILE A O 1
ATOM 621 N N . ALA A 1 83 ? -20.530 1.439 29.093 1.00 85.88 83 ALA A N 1
ATOM 622 C CA . ALA A 1 83 ? -20.454 2.552 30.042 1.00 85.88 83 ALA A CA 1
ATOM 623 C C . ALA A 1 83 ? -21.835 3.165 30.336 1.00 85.88 83 ALA A C 1
ATOM 625 O O . ALA A 1 83 ? -22.168 3.415 31.501 1.00 85.88 83 ALA A O 1
ATOM 626 N N . ASP A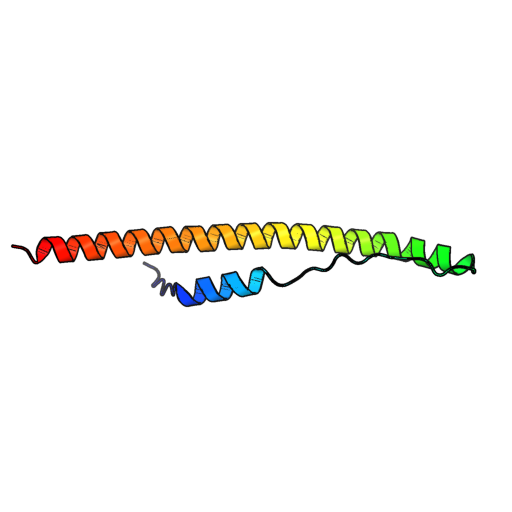 1 84 ? -22.670 3.328 29.309 1.00 85.94 84 ASP A N 1
ATOM 627 C CA . ASP A 1 84 ? -24.052 3.794 29.435 1.00 85.94 84 ASP A CA 1
ATOM 628 C C . ASP A 1 84 ? -24.896 2.817 30.265 1.00 85.94 84 ASP A C 1
ATOM 630 O O . ASP A 1 84 ? -25.652 3.236 31.143 1.00 85.94 84 ASP A O 1
ATOM 634 N N . SER A 1 85 ? -24.720 1.504 30.062 1.00 83.50 85 SER A N 1
ATOM 635 C CA . SER A 1 85 ? -25.416 0.475 30.844 1.00 83.50 85 SER A CA 1
ATOM 636 C C . SER A 1 85 ? -25.074 0.530 32.335 1.00 83.50 85 SER A C 1
ATOM 638 O O . SER A 1 85 ? -25.950 0.285 33.164 1.00 83.50 85 SER A O 1
ATOM 640 N N . PHE A 1 86 ? -23.823 0.825 32.698 1.00 81.06 86 PHE A N 1
ATOM 641 C CA . PHE A 1 86 ? -23.432 0.975 34.104 1.00 81.06 86 PHE A CA 1
ATOM 642 C C . PHE A 1 86 ? -23.899 2.304 34.700 1.00 81.06 86 PHE A C 1
ATOM 644 O O . PHE A 1 86 ? -24.301 2.344 35.863 1.00 81.06 86 PHE A O 1
ATOM 651 N N . SER A 1 87 ? -23.898 3.374 33.905 1.00 75.94 87 SER A N 1
ATOM 652 C CA . SER A 1 87 ? -24.363 4.699 34.329 1.00 75.94 87 SER A CA 1
ATOM 653 C C . SER A 1 87 ? -25.869 4.704 34.601 1.00 75.94 87 SER A C 1
ATOM 655 O O . SER A 1 87 ? -26.299 5.163 35.656 1.00 75.94 87 SER A O 1
ATOM 657 N N . ALA A 1 88 ? -26.663 4.084 33.721 1.00 64.81 88 ALA A N 1
ATOM 658 C CA . ALA A 1 88 ? -28.103 3.908 33.911 1.00 64.81 88 ALA A CA 1
ATOM 659 C C . ALA A 1 88 ? -28.448 3.045 35.140 1.00 64.81 88 ALA A C 1
ATOM 661 O O . ALA A 1 88 ? -29.514 3.195 35.731 1.00 64.81 88 ALA A O 1
ATOM 662 N N . SER A 1 89 ? -27.544 2.147 35.545 1.00 58.59 89 SER A N 1
ATOM 663 C CA . SER A 1 89 ? -27.740 1.270 36.701 1.00 58.59 89 SER A CA 1
ATOM 664 C C . SER A 1 89 ? -27.385 1.925 38.046 1.00 58.59 89 SER A C 1
ATOM 666 O O . SER A 1 89 ? -27.693 1.339 39.082 1.00 58.59 89 SER A O 1
ATOM 668 N N . ASN A 1 90 ? -26.756 3.108 38.040 1.00 56.75 90 ASN A N 1
ATOM 669 C CA . ASN A 1 90 ? -26.361 3.869 39.234 1.00 56.75 90 ASN A CA 1
ATOM 670 C C . ASN A 1 90 ? -27.351 4.996 39.606 1.00 56.75 90 ASN A C 1
ATOM 672 O O . ASN A 1 90 ? -27.180 5.625 40.648 1.00 56.75 90 ASN A O 1
ATOM 676 N N . GLU A 1 91 ? -28.377 5.257 38.786 1.00 55.09 91 GLU A N 1
ATOM 677 C CA . GLU A 1 91 ? -29.457 6.227 39.066 1.00 55.09 91 GLU A CA 1
ATOM 678 C C . GLU A 1 91 ? -30.699 5.593 39.742 1.00 55.09 91 GLU A C 1
ATOM 680 O O . GLU A 1 91 ? -31.784 6.177 39.724 1.00 55.09 91 GLU A O 1
ATOM 685 N N . GLY A 1 92 ? -30.554 4.405 40.346 1.00 46.41 92 GLY A N 1
ATOM 686 C CA . GLY A 1 92 ? -31.607 3.684 41.082 1.00 46.41 92 GLY A CA 1
ATOM 687 C C . GLY A 1 92 ? -31.426 3.695 42.594 1.00 46.41 92 GLY A C 1
ATOM 688 O O . GLY A 1 92 ? -30.299 3.397 43.048 1.00 46.41 92 GLY A O 1
#

Foldseek 3Di:
DPPPPDDLVVLVVVLVVLQDDDDQDDQDFDPDDPVSVVVSVVVRVVSVVVN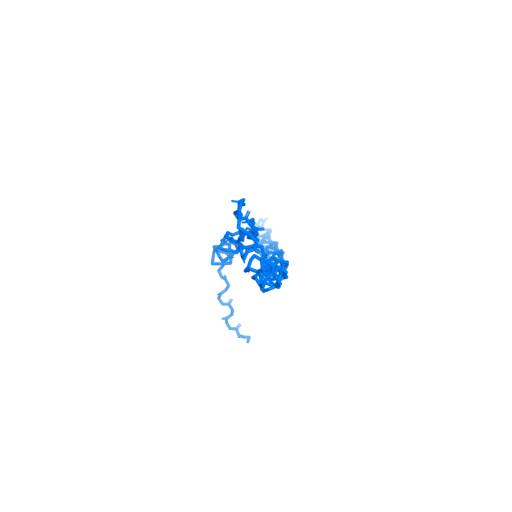VVVVVSNVVSVVVSVVSVVVSVVVVVVVVVVVVVVVVVVVD

Secondary structure (DSSP, 8-state):
-------HHHHHHHHHHHSS--------PPTT-HHHHHHHHHHHHHHHHHHHHHHHHHHHHHHHHHHHHHHHHHHHHHHHHHHHHHHHTS--

Radius of gyration: 24.53 Å; chains: 1; bounding box: 55×31×70 Å

pLDDT: mean 76.52, std 12.6, range [41.12, 90.38]